Protein AF-A0A8S3EXZ7-F1 (afdb_monomer_lite)

Structure (mmCIF, N/CA/C/O backbone):
data_AF-A0A8S3EXZ7-F1
#
_entry.id   AF-A0A8S3EXZ7-F1
#
loop_
_atom_site.group_PDB
_atom_site.id
_atom_site.type_symbol
_atom_site.label_atom_id
_atom_site.label_alt_id
_atom_site.label_comp_id
_atom_site.label_asym_id
_atom_site.label_entity_id
_atom_site.label_seq_id
_atom_site.pdbx_PDB_ins_code
_atom_site.Cartn_x
_atom_site.Cartn_y
_atom_site.Cartn_z
_atom_site.occupancy
_atom_site.B_iso_or_equiv
_atom_site.auth_seq_id
_atom_site.auth_comp_id
_atom_site.auth_asym_id
_atom_site.auth_atom_id
_atom_site.pdbx_PDB_model_num
ATOM 1 N N . MET A 1 1 ? -32.036 -1.238 4.242 1.00 51.69 1 MET A N 1
ATOM 2 C CA . MET A 1 1 ? -30.686 -0.692 3.988 1.00 51.69 1 MET A CA 1
ATOM 3 C C . MET A 1 1 ? -30.269 0.019 5.252 1.00 51.69 1 MET A C 1
ATOM 5 O O . MET A 1 1 ? -31.088 0.742 5.796 1.00 51.69 1 MET A O 1
ATOM 9 N N . SER A 1 2 ? -29.086 -0.266 5.781 1.00 64.38 2 SER A N 1
ATOM 10 C CA . SER A 1 2 ? -28.553 0.446 6.942 1.00 64.38 2 SER A CA 1
ATOM 11 C C . SER A 1 2 ? -28.172 1.869 6.531 1.00 64.38 2 SER A C 1
ATOM 13 O O . SER A 1 2 ? -27.464 2.052 5.541 1.00 64.38 2 SER A O 1
ATOM 15 N N . ASP A 1 3 ? -28.647 2.861 7.281 1.00 82.12 3 ASP A N 1
ATOM 16 C CA . ASP A 1 3 ? -28.289 4.262 7.077 1.00 82.12 3 ASP A CA 1
ATOM 17 C C . ASP A 1 3 ? -26.796 4.466 7.364 1.00 82.12 3 ASP A C 1
ATOM 19 O O . ASP A 1 3 ? -26.284 4.108 8.429 1.00 82.12 3 ASP A O 1
ATOM 23 N N . TRP A 1 4 ? -26.073 5.033 6.398 1.00 85.88 4 TRP A N 1
ATOM 24 C CA . TRP A 1 4 ? -24.658 5.353 6.550 1.00 85.88 4 TRP A CA 1
ATOM 25 C C . TRP A 1 4 ? -24.497 6.495 7.556 1.00 85.88 4 TRP A C 1
ATOM 27 O O . TRP A 1 4 ? -24.818 7.647 7.266 1.00 85.88 4 TRP A O 1
ATOM 37 N N . LYS A 1 5 ? -23.970 6.194 8.747 1.00 85.81 5 LYS A N 1
ATOM 38 C CA . LYS A 1 5 ? -23.642 7.209 9.753 1.00 85.81 5 LYS A CA 1
ATOM 39 C C . LYS A 1 5 ? -22.201 7.679 9.574 1.00 85.81 5 LYS A C 1
ATOM 41 O O . LYS A 1 5 ? -21.263 6.926 9.829 1.00 85.81 5 LYS A O 1
ATOM 46 N N . LEU A 1 6 ? -22.021 8.945 9.202 1.00 84.44 6 LEU A N 1
ATOM 47 C CA . LEU A 1 6 ? -20.711 9.592 9.252 1.00 84.44 6 LEU A CA 1
ATOM 48 C C . LEU A 1 6 ? -20.241 9.669 10.712 1.00 84.44 6 LEU A C 1
ATOM 50 O O . LEU A 1 6 ? -20.890 10.293 11.548 1.00 84.44 6 LEU A O 1
ATOM 54 N N . ILE A 1 7 ? -19.113 9.028 11.015 1.00 77.50 7 ILE A N 1
ATOM 55 C CA . ILE A 1 7 ? -18.530 9.014 12.367 1.00 77.50 7 ILE A CA 1
ATOM 56 C C . ILE A 1 7 ? -17.376 10.007 12.532 1.00 77.50 7 ILE A C 1
ATOM 58 O O . ILE A 1 7 ? -17.124 10.473 13.641 1.00 77.50 7 ILE A O 1
ATOM 62 N N . ARG A 1 8 ? -16.657 10.322 11.447 1.00 74.62 8 ARG A N 1
ATOM 63 C CA . ARG A 1 8 ? -15.498 11.220 11.453 1.00 74.62 8 ARG A CA 1
ATOM 64 C C . ARG A 1 8 ? -15.158 11.660 10.031 1.00 74.62 8 ARG A C 1
ATOM 66 O O . ARG A 1 8 ? -15.198 10.843 9.116 1.00 74.62 8 ARG A O 1
ATOM 73 N N . THR A 1 9 ? -14.737 12.912 9.886 1.00 76.75 9 THR A N 1
ATOM 74 C CA . THR A 1 9 ? -14.099 13.431 8.670 1.00 76.75 9 THR A CA 1
ATOM 75 C C . THR A 1 9 ? -12.672 13.829 9.008 1.00 76.75 9 THR A C 1
ATOM 77 O O . THR A 1 9 ? -12.444 14.541 9.984 1.00 76.75 9 THR A O 1
ATOM 80 N N . ILE A 1 10 ? -11.717 13.384 8.198 1.00 68.25 10 ILE A N 1
ATOM 81 C CA . ILE A 1 10 ? -10.345 13.890 8.226 1.00 68.25 10 ILE A CA 1
ATOM 82 C C . ILE A 1 10 ? -10.206 14.745 6.981 1.00 68.25 10 ILE A C 1
ATOM 84 O O . ILE A 1 10 ? -10.293 14.238 5.863 1.00 68.25 10 ILE A O 1
ATOM 88 N N . SER A 1 11 ? -10.088 16.055 7.178 1.00 64.69 11 SER A N 1
ATOM 89 C CA . SER A 1 11 ? -10.018 16.979 6.055 1.00 64.69 11 SER A CA 1
ATOM 90 C C . SER A 1 11 ? -8.694 16.782 5.327 1.00 64.69 11 SER A C 1
ATOM 92 O O . SER A 1 11 ? -7.626 16.890 5.929 1.00 64.69 11 SER A O 1
ATOM 94 N N . THR A 1 12 ? -8.756 16.488 4.033 1.00 66.94 12 THR A N 1
ATOM 95 C CA . THR A 1 12 ? -7.585 16.606 3.165 1.00 66.94 12 THR A CA 1
ATOM 96 C C . THR A 1 12 ? -7.328 18.076 2.864 1.00 66.94 12 THR A C 1
ATOM 98 O O . THR A 1 12 ? -8.241 18.901 2.882 1.00 66.94 12 THR A O 1
ATOM 101 N N . VAL A 1 13 ? -6.089 18.398 2.519 1.00 67.50 13 VAL A N 1
ATOM 102 C CA . VAL A 1 13 ? -5.660 19.751 2.167 1.00 67.50 13 VAL A CA 1
ATOM 103 C C . VAL A 1 13 ? -6.551 20.338 1.055 1.00 67.50 13 VAL A C 1
ATOM 105 O O . VAL A 1 13 ? -6.707 19.705 0.001 1.00 67.50 13 VAL A O 1
ATOM 108 N N . PRO A 1 14 ? -7.116 21.549 1.238 1.00 68.00 14 PRO A N 1
ATOM 109 C CA . PRO A 1 14 ? -7.881 22.233 0.200 1.00 68.00 14 PRO A CA 1
ATOM 110 C C . PRO A 1 14 ? -7.085 22.349 -1.109 1.00 68.00 14 PRO A C 1
ATOM 112 O O . PRO A 1 14 ? -5.867 22.538 -1.051 1.00 68.00 14 PRO A O 1
ATOM 115 N N . PRO A 1 15 ? -7.730 22.322 -2.294 1.00 66.50 15 PRO A N 1
ATOM 116 C CA . PRO A 1 15 ? -7.041 22.396 -3.586 1.00 66.50 15 PRO A CA 1
ATOM 117 C C . PRO A 1 15 ? -6.001 23.524 -3.684 1.00 66.50 15 PRO A C 1
ATOM 119 O O . PRO A 1 15 ? -4.904 23.308 -4.194 1.00 66.50 15 PRO A O 1
ATOM 122 N N . ALA A 1 16 ? -6.309 24.693 -3.115 1.00 67.38 16 ALA A N 1
ATOM 123 C CA . ALA A 1 16 ? -5.436 25.867 -3.107 1.00 67.38 16 ALA A CA 1
ATOM 124 C C . ALA A 1 16 ? -4.131 25.691 -2.300 1.00 67.38 16 ALA A C 1
ATOM 126 O O . ALA A 1 16 ? -3.155 26.395 -2.552 1.00 67.38 16 ALA A O 1
ATOM 127 N N . LEU A 1 17 ? -4.091 24.757 -1.345 1.00 66.88 17 LEU A N 1
ATOM 128 C CA . LEU A 1 17 ? -2.954 24.527 -0.447 1.00 66.88 17 LEU A CA 1
ATOM 129 C C . LEU A 1 17 ? -2.174 23.243 -0.773 1.00 66.88 17 LEU A C 1
ATOM 131 O O . LEU A 1 17 ? -1.172 22.958 -0.121 1.00 66.88 17 LEU A O 1
ATOM 135 N N . ARG A 1 18 ? -2.564 22.493 -1.816 1.00 67.75 18 ARG A N 1
ATOM 136 C CA . ARG A 1 18 ? -1.962 21.193 -2.186 1.00 67.75 18 ARG A CA 1
ATOM 137 C C . ARG A 1 18 ? -0.455 21.222 -2.464 1.00 67.75 18 ARG A C 1
ATOM 139 O O . ARG A 1 18 ? 0.187 20.184 -2.416 1.00 67.75 18 ARG A O 1
ATOM 146 N N . LYS A 1 19 ? 0.116 22.397 -2.749 1.00 66.56 19 LYS A N 1
ATOM 147 C CA . LYS A 1 19 ? 1.568 22.574 -2.932 1.00 66.56 19 LYS A CA 1
ATOM 148 C C . LYS A 1 19 ? 2.344 22.770 -1.622 1.00 66.56 19 LYS A C 1
ATOM 150 O O . LYS A 1 19 ? 3.559 22.894 -1.674 1.00 66.56 19 LYS A O 1
ATOM 155 N N . ARG A 1 20 ? 1.666 22.885 -0.475 1.00 70.06 20 ARG A N 1
ATOM 156 C CA . ARG A 1 20 ? 2.282 23.239 0.819 1.00 70.06 20 ARG A CA 1
ATOM 157 C C . ARG A 1 20 ? 2.155 22.147 1.875 1.00 70.06 20 ARG A C 1
ATOM 159 O O . ARG A 1 20 ? 2.994 22.075 2.769 1.00 70.06 20 ARG A O 1
ATOM 166 N N . GLU A 1 21 ? 1.170 21.271 1.734 1.00 81.31 21 GLU A N 1
ATOM 167 C CA . GLU A 1 21 ? 0.825 20.263 2.732 1.00 81.31 21 GLU A CA 1
ATOM 168 C C . GLU A 1 21 ? 0.822 18.846 2.134 1.00 81.31 21 GLU A C 1
ATOM 170 O O . GLU A 1 21 ? 0.530 18.693 0.943 1.00 81.31 21 GLU A O 1
ATOM 175 N N . PRO A 1 22 ? 1.109 17.808 2.941 1.00 85.25 22 PRO A N 1
ATOM 176 C CA . PRO A 1 22 ? 0.955 16.417 2.532 1.00 85.25 22 PRO A CA 1
ATOM 177 C C . PRO A 1 22 ? -0.471 16.068 2.095 1.00 85.25 22 PRO A C 1
ATOM 179 O O . PRO A 1 22 ? -1.453 16.414 2.751 1.00 85.25 22 PRO A O 1
ATOM 182 N N . LEU A 1 23 ? -0.579 15.314 1.010 1.00 87.06 23 LEU A N 1
ATOM 183 C CA . LEU A 1 23 ? -1.808 14.748 0.475 1.00 87.06 23 LEU A CA 1
ATOM 184 C C . LEU A 1 23 ? -1.824 13.246 0.706 1.00 87.06 23 LEU A C 1
ATOM 186 O O . LEU A 1 23 ? -0.792 12.587 0.636 1.00 87.06 23 LEU A O 1
ATOM 190 N N . ILE A 1 24 ? -3.020 12.716 0.924 1.00 88.62 24 ILE A N 1
ATOM 191 C CA . ILE A 1 24 ? -3.266 11.280 0.976 1.00 88.62 24 ILE A CA 1
ATOM 192 C C . ILE A 1 24 ? -3.641 10.831 -0.437 1.00 88.62 24 ILE A C 1
ATOM 194 O O . ILE A 1 24 ? -4.651 11.290 -0.970 1.00 88.62 24 ILE A O 1
ATOM 198 N N . GLU A 1 25 ? -2.852 9.944 -1.039 1.00 87.69 25 GLU A N 1
ATOM 199 C CA . GLU A 1 25 ? -3.167 9.359 -2.350 1.00 87.69 25 GLU A CA 1
ATOM 200 C C . GLU A 1 25 ? -3.900 8.026 -2.222 1.00 87.69 25 GLU A C 1
ATOM 202 O O . GLU A 1 25 ? -4.838 7.747 -2.967 1.00 87.69 25 GLU A O 1
ATOM 207 N N . VAL A 1 26 ? -3.483 7.198 -1.262 1.00 91.50 26 VAL A N 1
ATOM 208 C CA . VAL A 1 26 ? -4.039 5.860 -1.051 1.00 91.50 26 VAL A CA 1
ATOM 209 C C . VAL A 1 26 ? -4.250 5.631 0.434 1.00 91.50 26 VAL A C 1
ATOM 211 O O . VAL A 1 26 ? -3.389 5.959 1.245 1.00 91.50 26 VAL A O 1
ATOM 214 N N . VAL A 1 27 ? -5.384 5.018 0.774 1.00 94.06 27 VAL A N 1
ATOM 215 C CA . VAL A 1 27 ? -5.677 4.500 2.113 1.00 94.06 27 VAL A CA 1
ATOM 216 C C . VAL A 1 27 ? -6.106 3.048 1.989 1.00 94.06 27 VAL A C 1
ATOM 218 O O . VAL A 1 27 ? -6.932 2.707 1.132 1.00 94.06 27 VAL A O 1
ATOM 221 N N . ARG A 1 28 ? -5.562 2.189 2.851 1.00 95.81 28 ARG A N 1
ATOM 222 C CA . ARG A 1 28 ? -6.003 0.801 3.007 1.00 95.81 28 ARG A CA 1
ATOM 223 C C . ARG A 1 28 ? -6.098 0.440 4.472 1.00 95.81 28 ARG A C 1
ATOM 225 O O . ARG A 1 28 ? -5.214 0.770 5.251 1.00 95.81 28 ARG A O 1
ATOM 232 N N . LEU A 1 29 ? -7.151 -0.284 4.810 1.00 95.12 29 LEU A N 1
ATOM 233 C CA . LEU A 1 29 ? -7.260 -0.978 6.079 1.00 95.12 29 LEU A CA 1
ATOM 234 C C . LEU A 1 29 ? -6.472 -2.285 5.986 1.00 95.12 29 LEU A C 1
ATOM 236 O O . LEU A 1 29 ? -6.533 -2.953 4.952 1.00 95.12 29 LEU A O 1
ATOM 240 N N . ASN A 1 30 ? -5.733 -2.638 7.032 1.00 94.12 30 ASN A N 1
ATOM 241 C CA . ASN A 1 30 ? -5.143 -3.967 7.126 1.00 94.12 30 ASN A CA 1
ATOM 242 C C . ASN A 1 30 ? -6.236 -5.035 7.347 1.00 94.12 30 ASN A C 1
ATOM 244 O O . ASN A 1 30 ? -7.409 -4.725 7.566 1.00 94.12 30 ASN A O 1
ATOM 248 N N . SER A 1 31 ? -5.852 -6.307 7.271 1.00 90.69 31 SER A N 1
ATOM 249 C CA . SER A 1 31 ? -6.789 -7.439 7.283 1.00 90.69 31 SER A CA 1
ATOM 250 C C . SER A 1 31 ? -7.630 -7.568 8.561 1.00 90.69 31 SER A C 1
ATOM 252 O O . SER A 1 31 ? -8.772 -8.014 8.474 1.00 90.69 31 SER A O 1
ATOM 254 N N . ASP A 1 32 ? -7.112 -7.159 9.723 1.00 91.88 32 ASP A N 1
ATOM 255 C CA . ASP A 1 32 ? -7.828 -7.221 11.008 1.00 91.88 32 ASP A CA 1
ATOM 256 C C . ASP A 1 32 ? -8.544 -5.910 11.393 1.00 91.88 32 ASP A C 1
ATOM 258 O O . ASP A 1 32 ? -9.232 -5.840 12.413 1.00 91.88 32 ASP A O 1
ATOM 262 N N . GLY A 1 33 ? -8.395 -4.854 10.590 1.00 93.12 33 GLY A N 1
ATOM 263 C CA . GLY A 1 33 ? -9.001 -3.551 10.840 1.00 93.12 33 GLY A CA 1
ATOM 264 C C . GLY A 1 33 ? -8.292 -2.661 11.861 1.00 93.12 33 GLY A C 1
ATOM 265 O O . GLY A 1 33 ? -8.719 -1.523 12.082 1.00 93.12 33 GLY A O 1
ATOM 266 N N . SER A 1 34 ? -7.217 -3.128 12.492 1.00 94.06 34 SER A N 1
ATOM 267 C CA . SER A 1 34 ? -6.533 -2.397 13.563 1.00 94.06 34 SER A CA 1
ATOM 268 C C . SER A 1 34 ? -5.609 -1.288 13.058 1.00 94.06 34 SER A C 1
ATOM 270 O O . SER A 1 34 ? -5.285 -0.366 13.820 1.00 94.06 34 SER A O 1
ATOM 272 N N . ARG A 1 35 ? -5.187 -1.347 11.789 1.00 96.19 35 ARG A N 1
ATOM 273 C CA . ARG A 1 35 ? -4.258 -0.389 11.183 1.00 96.19 35 ARG A CA 1
ATOM 274 C C . ARG A 1 35 ? -4.743 0.122 9.840 1.00 96.19 35 ARG A C 1
ATOM 276 O O . ARG A 1 35 ? -5.396 -0.577 9.067 1.00 96.19 35 ARG A O 1
ATOM 283 N N . LEU A 1 36 ? -4.303 1.332 9.528 1.00 96.19 36 LEU A N 1
ATOM 284 C CA . LEU A 1 36 ? -4.414 1.923 8.210 1.00 96.19 36 LEU A CA 1
ATOM 285 C C . LEU A 1 36 ? -3.018 2.151 7.632 1.00 96.19 36 LEU A C 1
ATOM 287 O O . LEU A 1 36 ? -2.157 2.730 8.293 1.00 96.19 36 LEU A O 1
ATOM 291 N N . GLY A 1 37 ? -2.818 1.734 6.390 1.00 96.19 37 GLY A N 1
ATOM 292 C CA . GLY A 1 37 ? -1.664 2.105 5.588 1.00 96.19 37 GLY A CA 1
ATOM 293 C C . GLY A 1 37 ? -2.023 3.257 4.655 1.00 96.19 37 GLY A C 1
ATOM 294 O O . GLY A 1 37 ? -3.053 3.218 3.972 1.00 96.19 37 GLY A O 1
ATOM 295 N N . PHE A 1 38 ? -1.176 4.280 4.640 1.00 94.31 38 PHE A N 1
ATOM 296 C CA . PHE A 1 38 ? -1.339 5.484 3.835 1.00 94.31 38 PHE A CA 1
ATOM 297 C C . PHE A 1 38 ? -0.170 5.630 2.869 1.00 94.31 38 PHE A C 1
ATOM 299 O O . PHE A 1 38 ? 0.979 5.506 3.282 1.00 94.31 38 PHE A O 1
ATOM 306 N N . ILE A 1 39 ? -0.460 5.951 1.607 1.00 92.75 39 ILE A N 1
ATOM 307 C CA . ILE A 1 39 ? 0.535 6.551 0.711 1.00 92.75 39 ILE A CA 1
ATOM 308 C C . ILE A 1 39 ? 0.310 8.055 0.736 1.00 92.75 39 ILE A C 1
ATOM 310 O O . ILE A 1 39 ? -0.770 8.542 0.381 1.00 92.75 39 ILE A O 1
ATOM 314 N N . MET A 1 40 ? 1.341 8.768 1.161 1.00 91.00 40 MET A N 1
ATOM 315 C CA . MET A 1 40 ? 1.360 10.213 1.281 1.00 91.00 40 MET A CA 1
ATOM 316 C C . MET A 1 40 ? 2.205 10.818 0.164 1.00 91.00 40 MET A C 1
ATOM 318 O O . MET A 1 40 ? 3.187 10.218 -0.276 1.00 91.00 40 MET A O 1
ATOM 322 N N . THR A 1 41 ? 1.855 12.024 -0.274 1.00 87.94 41 THR A N 1
ATOM 323 C CA . THR A 1 41 ? 2.687 12.801 -1.193 1.00 87.94 41 THR A CA 1
ATOM 324 C C . THR A 1 41 ? 2.737 14.269 -0.810 1.00 87.94 41 THR A C 1
ATOM 326 O O . THR A 1 41 ? 1.757 14.823 -0.321 1.00 87.94 41 THR A O 1
ATOM 329 N N . LYS A 1 42 ? 3.858 14.936 -1.065 1.00 87.19 42 LYS A N 1
ATOM 330 C CA . LYS A 1 42 ? 3.980 16.386 -0.919 1.00 87.19 42 LYS A CA 1
ATOM 331 C C . LYS A 1 42 ? 4.867 16.941 -2.015 1.00 87.19 42 LYS A C 1
ATOM 333 O O . LYS A 1 42 ? 5.883 16.352 -2.357 1.00 87.19 42 LYS A O 1
ATOM 338 N N . TYR A 1 43 ? 4.493 18.097 -2.544 1.00 84.44 43 TYR A N 1
ATOM 339 C CA . TYR A 1 43 ? 5.363 18.842 -3.441 1.00 84.44 43 TYR A CA 1
ATOM 340 C C . TYR A 1 43 ? 6.419 19.601 -2.629 1.00 84.44 43 TYR A C 1
ATOM 342 O O . TYR A 1 43 ? 6.060 20.450 -1.809 1.00 84.44 43 TYR A O 1
ATOM 350 N N . ASP A 1 44 ? 7.703 19.326 -2.862 1.00 82.00 44 ASP A N 1
ATOM 351 C CA . ASP A 1 44 ? 8.796 20.175 -2.389 1.00 82.00 44 ASP A CA 1
ATOM 352 C C . ASP A 1 44 ? 9.116 21.220 -3.460 1.00 82.00 44 ASP A C 1
ATOM 354 O O . ASP A 1 44 ? 9.664 20.933 -4.528 1.00 82.00 44 ASP A O 1
ATOM 358 N N . SER A 1 45 ? 8.758 22.470 -3.165 1.00 78.81 45 SER A N 1
ATOM 359 C CA . SER A 1 45 ? 8.990 23.600 -4.060 1.00 78.81 45 SER A CA 1
ATOM 360 C C . SER A 1 45 ? 10.458 23.996 -4.194 1.00 78.81 45 SER A C 1
ATOM 362 O O . SER A 1 45 ? 10.775 24.720 -5.132 1.00 78.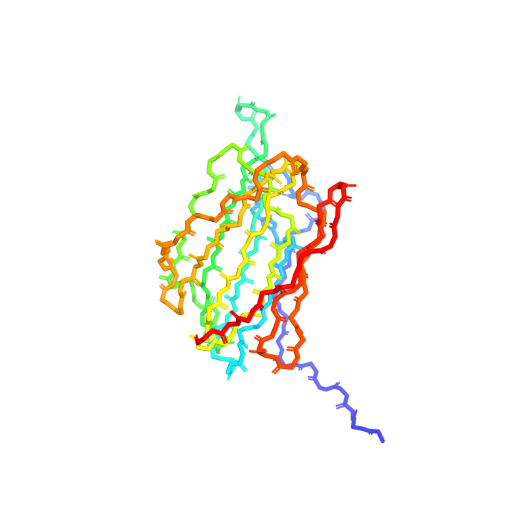81 45 SER A O 1
ATOM 364 N N . ARG A 1 46 ? 11.337 23.578 -3.273 1.00 80.88 46 ARG A N 1
ATOM 365 C CA . ARG A 1 46 ? 12.773 23.902 -3.326 1.00 80.88 46 ARG A CA 1
AT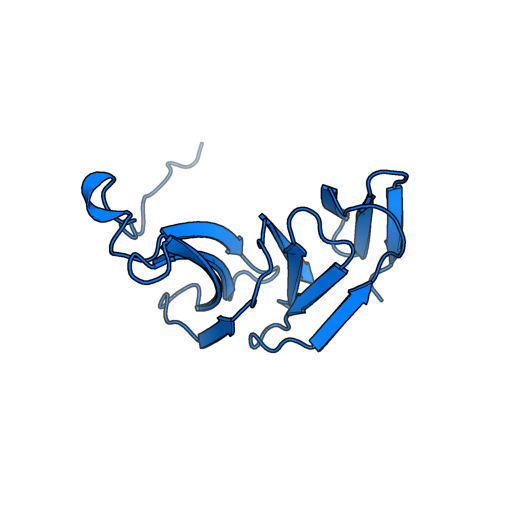OM 366 C C . ARG A 1 46 ? 13.461 23.137 -4.450 1.00 80.88 46 ARG A C 1
ATOM 368 O O . ARG A 1 46 ? 14.195 23.735 -5.227 1.00 80.88 46 ARG A O 1
ATOM 375 N N . ASP A 1 47 ? 13.117 21.860 -4.584 1.00 80.19 47 ASP A N 1
ATOM 376 C CA . ASP A 1 47 ? 13.719 20.951 -5.564 1.00 80.19 47 ASP A CA 1
ATOM 377 C C . ASP A 1 47 ? 12.783 20.655 -6.752 1.00 80.19 47 ASP A C 1
ATOM 379 O O . ASP A 1 47 ? 13.115 19.863 -7.630 1.00 80.19 47 ASP A O 1
ATOM 383 N N . SER A 1 48 ? 11.596 21.277 -6.787 1.00 82.88 48 SER A N 1
ATOM 384 C CA . SER A 1 48 ? 10.540 21.036 -7.786 1.00 82.88 48 SER A CA 1
ATOM 385 C C . SER A 1 48 ? 10.202 19.552 -7.977 1.00 82.88 48 SER A C 1
ATOM 387 O O . SER A 1 48 ? 9.986 19.081 -9.096 1.00 82.88 48 SER A O 1
ATOM 389 N N . LYS A 1 49 ? 10.139 18.810 -6.867 1.00 83.44 49 LYS A N 1
ATOM 390 C CA . LYS A 1 49 ? 9.888 17.363 -6.842 1.00 83.44 49 LYS A CA 1
ATOM 391 C C . LYS A 1 49 ? 8.663 17.022 -6.001 1.00 83.44 49 LYS A C 1
ATOM 393 O O . LYS A 1 49 ? 8.244 17.793 -5.143 1.00 83.44 49 LYS A O 1
ATOM 398 N N . TRP A 1 50 ? 8.095 15.848 -6.248 1.00 83.00 50 TRP A N 1
ATOM 399 C CA . TRP A 1 50 ? 7.090 15.257 -5.369 1.00 83.00 50 TRP A CA 1
ATOM 400 C C . TRP A 1 50 ? 7.761 14.207 -4.496 1.00 83.00 50 TRP A C 1
ATOM 402 O O . TRP A 1 50 ? 8.245 13.204 -5.017 1.00 83.00 50 TRP A O 1
ATOM 412 N N . ASP A 1 51 ? 7.759 14.434 -3.190 1.00 85.56 51 ASP A N 1
ATOM 413 C CA . ASP A 1 51 ? 8.142 13.428 -2.212 1.00 85.56 51 ASP A CA 1
ATOM 414 C C . ASP A 1 51 ? 6.949 12.511 -1.951 1.00 85.56 51 ASP A C 1
ATOM 416 O O . ASP A 1 51 ? 5.789 12.948 -1.941 1.00 85.56 51 ASP A O 1
ATOM 420 N N . LYS A 1 52 ? 7.235 11.225 -1.757 1.00 87.94 52 LYS A N 1
ATOM 421 C CA . LYS A 1 52 ? 6.246 10.209 -1.411 1.00 87.94 52 LYS A CA 1
ATOM 422 C C . LYS A 1 52 ? 6.772 9.330 -0.289 1.00 87.94 52 LYS A C 1
ATOM 424 O O . LYS A 1 52 ? 7.955 9.006 -0.240 1.00 87.94 52 LYS A O 1
ATOM 429 N N . TRP A 1 53 ? 5.883 8.953 0.616 1.00 90.56 53 TRP A N 1
ATOM 430 C CA . TRP A 1 53 ? 6.217 8.097 1.747 1.00 90.56 53 TRP A CA 1
ATOM 431 C C . TRP A 1 53 ? 5.007 7.270 2.161 1.00 90.56 53 TRP A C 1
ATOM 433 O O . TRP A 1 53 ? 3.868 7.554 1.780 1.00 90.56 53 TRP A O 1
ATOM 443 N N . PHE A 1 54 ? 5.270 6.230 2.939 1.00 93.81 54 PHE A N 1
ATOM 444 C CA . PHE A 1 54 ? 4.240 5.425 3.568 1.00 93.81 54 PHE A CA 1
ATOM 445 C C . PHE A 1 54 ? 4.091 5.813 5.037 1.00 93.81 54 PHE A C 1
ATOM 447 O O . PHE A 1 54 ? 5.080 6.068 5.726 1.00 93.81 54 PHE A O 1
ATOM 454 N N . GLU A 1 55 ? 2.858 5.803 5.534 1.00 95.75 55 GLU A N 1
ATOM 455 C CA . GLU A 1 55 ? 2.582 5.887 6.965 1.00 95.75 55 GLU A CA 1
ATOM 456 C C . GLU A 1 55 ? 1.712 4.721 7.421 1.00 95.75 55 GLU A C 1
ATOM 458 O O . GLU A 1 55 ? 0.675 4.426 6.821 1.00 95.75 55 GLU A O 1
ATOM 463 N N . LEU A 1 56 ? 2.104 4.110 8.538 1.00 97.12 56 LEU A N 1
ATOM 464 C CA . LEU A 1 56 ? 1.247 3.217 9.300 1.00 97.12 56 LEU A CA 1
ATOM 465 C C . LEU A 1 56 ? 0.552 4.021 10.395 1.00 97.12 56 LEU A C 1
ATOM 467 O O . LEU A 1 56 ? 1.209 4.699 11.189 1.00 97.12 56 LEU A O 1
ATOM 471 N N . ARG A 1 57 ? -0.772 3.920 10.472 1.00 96.50 57 ARG A N 1
ATOM 472 C CA . ARG A 1 57 ? -1.580 4.620 11.472 1.00 96.50 57 ARG A CA 1
ATOM 473 C C . ARG A 1 57 ? -2.482 3.665 12.237 1.00 96.50 57 ARG A C 1
ATOM 475 O O . ARG A 1 57 ? -2.939 2.656 11.702 1.00 96.50 57 ARG A O 1
ATOM 482 N N . ASP A 1 58 ? -2.770 4.007 13.486 1.00 94.75 58 ASP A N 1
ATOM 483 C CA . ASP A 1 58 ? -3.814 3.334 14.262 1.00 94.75 58 ASP A CA 1
ATOM 484 C C . ASP A 1 58 ? -5.204 3.749 13.756 1.00 94.75 58 ASP A C 1
ATOM 486 O O . ASP A 1 58 ? -5.471 4.937 13.579 1.00 94.75 58 ASP A O 1
ATOM 490 N N . THR A 1 59 ? -6.108 2.793 13.530 1.00 92.12 59 THR A N 1
ATOM 491 C CA . THR A 1 59 ? -7.438 3.079 12.956 1.00 92.12 59 THR A CA 1
ATOM 492 C C . THR A 1 59 ? -8.339 3.893 13.894 1.00 92.12 59 THR A C 1
ATOM 494 O O . THR A 1 59 ? -9.224 4.617 13.436 1.00 92.12 59 THR A O 1
ATOM 497 N N . LYS A 1 60 ? -8.157 3.789 15.217 1.00 90.50 60 LYS A N 1
ATOM 498 C CA . LYS A 1 60 ? -9.035 4.443 16.200 1.00 90.50 60 LYS A CA 1
ATOM 499 C C . LYS A 1 60 ? -8.570 5.865 16.499 1.00 90.50 60 LYS A C 1
ATOM 501 O O . LYS A 1 60 ? -9.355 6.820 16.412 1.00 90.50 60 LYS A O 1
ATOM 506 N N . SER A 1 61 ? -7.299 6.014 16.864 1.00 91.06 61 SER A N 1
ATOM 507 C CA . SER A 1 61 ? -6.713 7.309 17.226 1.00 91.06 61 SER A CA 1
ATOM 508 C C . SER A 1 61 ? -6.280 8.117 16.003 1.00 91.06 61 SER A C 1
ATOM 510 O O . SER A 1 61 ? -6.195 9.339 16.098 1.00 91.06 61 SER A O 1
ATOM 512 N N . MET A 1 62 ? -6.035 7.459 14.862 1.00 89.62 62 MET A N 1
ATOM 513 C CA . MET A 1 62 ? -5.405 8.033 13.663 1.00 89.62 62 MET A CA 1
ATOM 514 C C . MET A 1 62 ? -3.963 8.514 13.877 1.00 89.62 62 MET A C 1
ATOM 516 O O . MET A 1 62 ? -3.419 9.220 13.018 1.00 89.62 62 MET A O 1
ATOM 520 N N . SER A 1 63 ? -3.331 8.140 14.996 1.00 92.69 63 SER A N 1
ATOM 521 C CA . SER A 1 63 ? -1.937 8.484 15.275 1.00 92.69 63 SER A CA 1
ATOM 522 C C . SER A 1 63 ? -1.004 7.792 14.290 1.00 92.69 63 SER A C 1
ATOM 524 O O . SER A 1 63 ? -1.191 6.613 13.983 1.00 92.69 63 SER A O 1
ATOM 526 N N . VAL A 1 64 ? 0.022 8.514 13.839 1.00 95.38 64 VAL A N 1
ATOM 527 C CA . VAL A 1 64 ? 1.132 7.940 13.071 1.00 95.38 64 VAL A CA 1
ATOM 528 C C . VAL A 1 64 ? 1.939 7.044 14.002 1.00 95.38 64 VAL A C 1
ATOM 530 O O . VAL A 1 64 ? 2.427 7.502 15.032 1.00 95.38 64 VAL A O 1
ATOM 533 N N . LEU A 1 65 ? 2.024 5.763 13.655 1.00 96.69 65 LEU A N 1
ATOM 534 C CA . LEU A 1 65 ? 2.816 4.765 14.369 1.00 96.69 65 LEU A CA 1
ATOM 535 C C . LEU A 1 65 ? 4.204 4.634 13.750 1.00 96.69 65 LEU A C 1
ATOM 537 O O . LEU A 1 65 ? 5.179 4.468 14.472 1.00 96.69 65 LEU A O 1
ATOM 541 N N . GLN A 1 66 ? 4.280 4.722 12.420 1.00 97.00 66 GLN A N 1
ATOM 542 C CA . GLN A 1 66 ? 5.526 4.621 11.676 1.00 97.00 66 GLN A CA 1
ATOM 543 C C . GLN A 1 66 ? 5.444 5.411 10.371 1.00 97.00 66 GLN A C 1
ATOM 545 O O . GLN A 1 66 ? 4.406 5.409 9.707 1.00 97.00 66 GLN A O 1
ATOM 550 N N . THR A 1 67 ? 6.567 6.015 9.988 1.00 94.88 67 THR A N 1
ATOM 551 C CA . THR A 1 67 ? 6.786 6.645 8.683 1.00 94.88 67 THR A CA 1
ATOM 552 C C . THR A 1 67 ? 7.915 5.909 7.970 1.00 94.88 67 THR A C 1
ATOM 554 O O . THR A 1 67 ? 8.936 5.594 8.585 1.00 94.88 67 THR A O 1
ATOM 557 N N . ILE A 1 68 ? 7.732 5.611 6.687 1.00 91.88 68 ILE A N 1
ATOM 558 C CA . ILE A 1 68 ? 8.747 4.984 5.838 1.00 91.88 68 ILE A CA 1
ATOM 559 C C . ILE A 1 68 ? 8.934 5.863 4.611 1.00 91.88 68 ILE A C 1
ATOM 561 O O . ILE A 1 68 ? 8.013 6.010 3.805 1.00 91.88 68 ILE A O 1
ATOM 565 N N . GLU A 1 69 ? 10.125 6.429 4.465 1.00 87.69 69 GLU A N 1
ATOM 566 C CA . GLU A 1 69 ? 10.506 7.143 3.251 1.00 87.69 69 GLU A CA 1
ATOM 567 C C . GLU A 1 69 ? 10.769 6.144 2.124 1.00 87.69 69 GLU A C 1
ATOM 569 O O . GLU A 1 69 ? 11.429 5.120 2.308 1.00 87.69 69 GLU A O 1
ATOM 574 N N . LEU A 1 70 ? 10.207 6.431 0.956 1.00 75.00 70 LEU A N 1
ATOM 575 C CA . LEU A 1 70 ? 10.297 5.589 -0.230 1.00 75.00 70 LEU A CA 1
ATOM 576 C C . LEU A 1 70 ? 11.073 6.397 -1.268 1.00 75.00 70 LEU A C 1
ATOM 578 O O . LEU A 1 70 ? 10.492 7.012 -2.159 1.00 75.00 70 LEU A O 1
ATOM 582 N N . GLU A 1 71 ? 12.385 6.524 -1.056 1.00 65.12 71 GLU A N 1
A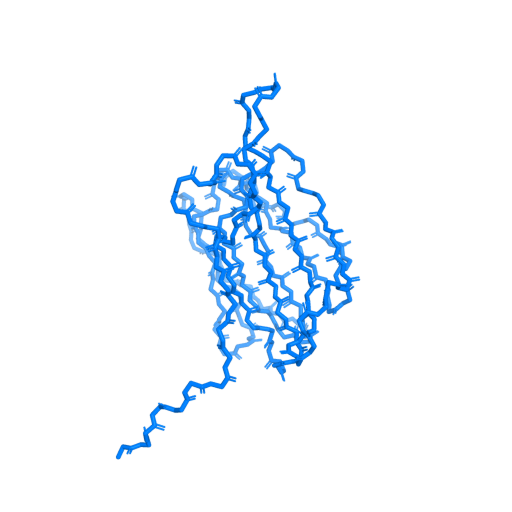TOM 583 C CA . GLU A 1 71 ? 13.232 7.393 -1.874 1.00 65.12 71 GLU A CA 1
ATOM 584 C C . GLU A 1 71 ? 13.143 7.035 -3.364 1.00 65.12 71 GLU A C 1
ATOM 586 O O . GLU A 1 71 ? 13.255 5.871 -3.734 1.00 65.12 71 GLU A O 1
ATOM 591 N N . LYS A 1 72 ? 12.991 8.059 -4.221 1.00 62.22 72 LYS A N 1
ATOM 592 C CA . LYS A 1 72 ? 12.958 8.003 -5.704 1.00 62.22 72 LYS A CA 1
ATOM 593 C C . LYS A 1 72 ? 11.842 7.177 -6.339 1.00 62.22 72 LYS A C 1
ATOM 595 O O . LYS A 1 72 ? 11.588 7.342 -7.534 1.00 62.22 72 LYS A O 1
ATOM 600 N N . ASP A 1 73 ? 11.149 6.373 -5.558 1.00 64.12 73 ASP A N 1
ATOM 601 C CA . ASP A 1 73 ? 10.106 5.506 -6.049 1.00 64.12 73 ASP A CA 1
ATOM 602 C C . ASP A 1 73 ? 8.741 6.190 -5.962 1.00 64.12 73 ASP A C 1
ATOM 604 O O . ASP A 1 73 ? 8.464 7.044 -5.118 1.00 64.12 73 ASP A O 1
ATOM 608 N N . ARG A 1 74 ? 7.861 5.850 -6.901 1.00 77.69 74 ARG A N 1
ATOM 609 C CA . ARG A 1 74 ? 6.516 6.416 -6.995 1.00 77.69 74 ARG A CA 1
ATOM 610 C C . ARG A 1 74 ? 5.518 5.377 -6.489 1.00 77.69 74 ARG A C 1
ATOM 612 O O . ARG A 1 74 ? 4.923 4.701 -7.325 1.00 77.69 74 ARG A O 1
ATOM 619 N N . PRO A 1 75 ? 5.314 5.208 -5.168 1.00 82.25 75 PRO A N 1
ATOM 620 C CA . PRO A 1 75 ? 4.312 4.279 -4.660 1.00 82.25 75 PRO A CA 1
ATOM 621 C C . PRO A 1 75 ? 2.967 4.581 -5.309 1.00 82.25 75 PRO A C 1
ATOM 623 O O . PRO A 1 75 ? 2.524 5.731 -5.349 1.00 82.25 75 PRO A O 1
ATOM 626 N N . TYR A 1 76 ? 2.357 3.542 -5.866 1.00 81.62 76 TYR A N 1
ATOM 627 C CA . TYR A 1 76 ? 1.137 3.668 -6.658 1.00 81.62 76 TYR A CA 1
ATOM 628 C C . TYR A 1 76 ? 0.006 2.816 -6.108 1.00 81.62 76 TYR A C 1
ATOM 630 O O . TYR A 1 76 ? -1.152 3.225 -6.139 1.00 81.62 76 TYR A O 1
ATOM 638 N N . ASN A 1 77 ? 0.333 1.639 -5.578 1.00 87.81 77 ASN A N 1
ATOM 639 C CA . ASN A 1 77 ? -0.667 0.746 -5.027 1.00 87.81 77 ASN A CA 1
ATOM 640 C C . ASN A 1 77 ? -0.235 0.207 -3.670 1.00 87.81 77 ASN A C 1
ATOM 642 O O . ASN A 1 77 ? 0.945 -0.038 -3.420 1.00 87.81 77 ASN A O 1
ATOM 646 N N . LEU A 1 78 ? -1.235 -0.001 -2.825 1.00 94.19 78 LEU A N 1
ATOM 647 C CA . LEU A 1 78 ? -1.110 -0.589 -1.508 1.00 94.19 78 LEU A CA 1
ATOM 648 C C . LEU A 1 78 ? -2.134 -1.720 -1.414 1.00 94.19 78 LEU A C 1
ATOM 650 O O . LEU A 1 78 ? -3.334 -1.505 -1.620 1.00 94.19 78 LEU A O 1
ATOM 654 N N . LEU A 1 79 ? -1.653 -2.919 -1.112 1.00 95.25 79 LEU A N 1
ATOM 655 C CA . LEU A 1 79 ? -2.456 -4.124 -0.972 1.00 95.25 79 LEU A CA 1
ATOM 656 C C . LEU A 1 79 ? -2.333 -4.630 0.471 1.00 95.25 79 LEU A C 1
ATOM 658 O O . LEU A 1 79 ? -1.231 -4.993 0.882 1.00 95.25 79 LEU A O 1
ATOM 662 N N . PRO A 1 80 ? -3.420 -4.653 1.259 1.00 95.00 80 PRO A N 1
ATOM 663 C CA . PRO A 1 80 ? -3.391 -5.295 2.565 1.00 95.00 80 PRO A CA 1
ATOM 664 C C . PRO A 1 80 ? -3.232 -6.808 2.407 1.00 95.00 80 PRO A C 1
ATOM 666 O O . PRO A 1 80 ? -3.864 -7.429 1.551 1.00 95.00 80 PRO A O 1
ATOM 669 N N . LEU A 1 81 ? -2.384 -7.386 3.247 1.00 94.06 81 LEU A N 1
ATOM 670 C CA . LEU A 1 81 ? -2.097 -8.813 3.320 1.00 94.06 81 LEU A CA 1
ATOM 671 C C . LEU A 1 81 ? -2.600 -9.390 4.662 1.00 94.06 81 LEU A C 1
ATOM 673 O O . LEU A 1 81 ? -3.037 -8.633 5.543 1.00 94.06 81 LEU A O 1
ATOM 677 N N . PRO A 1 82 ? -2.588 -10.725 4.839 1.00 90.50 82 PRO A N 1
ATOM 678 C CA . PRO A 1 82 ? -2.809 -11.35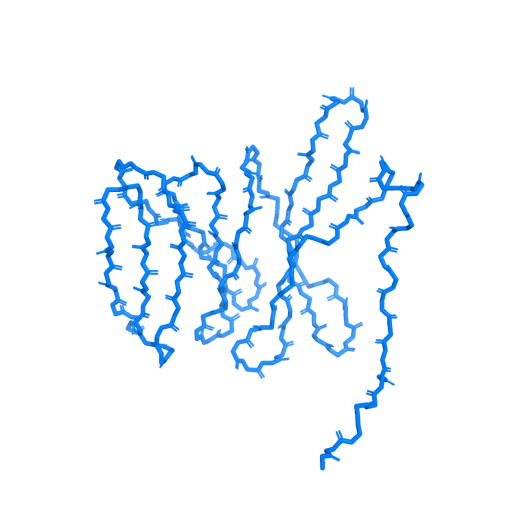1 6.142 1.00 90.50 82 PRO A CA 1
ATOM 679 C C . PRO A 1 82 ? -1.817 -10.852 7.203 1.00 90.50 82 PRO A C 1
ATOM 681 O O . PRO A 1 82 ? -0.835 -10.178 6.887 1.00 90.50 82 PRO A O 1
ATOM 684 N N . GLU A 1 83 ? -2.087 -11.166 8.470 1.00 89.50 83 GLU A N 1
ATOM 685 C CA . GLU A 1 83 ? -1.227 -10.792 9.607 1.00 89.50 83 GLU A CA 1
ATOM 686 C C . GLU A 1 83 ? -0.971 -9.282 9.737 1.00 89.50 83 GLU A C 1
ATOM 688 O O . GLU A 1 83 ? 0.070 -8.846 10.222 1.00 89.50 83 GLU A O 1
ATOM 693 N N . GLY A 1 84 ? -1.910 -8.458 9.264 1.00 91.38 84 GLY A N 1
ATOM 694 C CA . GLY A 1 84 ? -1.824 -7.003 9.362 1.00 91.38 84 GLY A CA 1
ATOM 695 C C . GLY A 1 84 ? -0.762 -6.345 8.471 1.00 91.38 84 GLY A C 1
ATOM 696 O O . GLY A 1 84 ? -0.490 -5.159 8.653 1.00 91.38 84 GLY A O 1
ATOM 697 N N . GLN A 1 85 ? -0.171 -7.083 7.529 1.00 94.62 85 GLN A N 1
ATOM 698 C CA . GLN A 1 85 ? 0.893 -6.598 6.650 1.00 94.62 85 GLN A CA 1
ATOM 699 C C . GLN A 1 85 ? 0.355 -5.785 5.463 1.00 94.62 85 GLN A C 1
ATOM 701 O O . GLN A 1 85 ? -0.825 -5.852 5.103 1.00 94.62 85 GLN A O 1
ATOM 706 N N . PHE A 1 86 ? 1.256 -5.066 4.797 1.00 95.62 86 PHE A N 1
ATOM 707 C CA . PHE A 1 86 ? 0.983 -4.382 3.541 1.00 95.62 86 PHE A CA 1
ATOM 708 C C . PHE A 1 86 ? 2.030 -4.712 2.486 1.00 95.62 86 PHE A C 1
ATOM 710 O O . PHE A 1 86 ? 3.228 -4.761 2.760 1.00 95.62 86 PHE A O 1
ATOM 717 N N . LEU A 1 87 ? 1.564 -4.869 1.253 1.00 94.25 87 LEU A N 1
ATOM 718 C CA . LEU A 1 87 ? 2.403 -4.943 0.074 1.00 94.25 87 LEU A CA 1
ATOM 719 C C . LEU A 1 87 ? 2.268 -3.653 -0.717 1.00 94.25 87 LEU A C 1
ATOM 721 O O . LEU A 1 87 ? 1.164 -3.228 -1.065 1.00 94.25 87 LEU A O 1
ATOM 725 N N . LEU A 1 88 ? 3.401 -3.042 -1.005 1.00 92.88 88 LEU A N 1
ATOM 726 C CA . LEU A 1 88 ? 3.477 -1.760 -1.667 1.00 92.88 88 LEU A CA 1
ATOM 727 C C . LEU A 1 88 ? 4.140 -1.939 -3.036 1.00 92.88 88 LEU A C 1
ATOM 729 O O . LEU A 1 88 ? 5.218 -2.528 -3.134 1.00 92.88 88 LEU A O 1
ATOM 733 N N . ASN A 1 89 ? 3.476 -1.446 -4.082 1.00 88.44 89 ASN A N 1
ATOM 734 C CA . ASN A 1 89 ? 3.978 -1.463 -5.455 1.00 88.44 89 ASN A CA 1
ATOM 735 C C . ASN A 1 89 ? 4.389 -0.057 -5.907 1.00 88.44 89 ASN A C 1
ATOM 737 O O . ASN A 1 89 ? 3.664 0.917 -5.660 1.00 88.44 89 ASN A O 1
ATOM 741 N N . MET A 1 90 ? 5.514 0.023 -6.613 1.00 85.31 90 MET A N 1
ATOM 742 C CA . MET A 1 90 ? 6.035 1.250 -7.207 1.00 85.31 90 MET A CA 1
ATOM 743 C C . MET A 1 90 ? 5.592 1.376 -8.662 1.00 85.31 90 MET A C 1
ATOM 745 O O . MET A 1 90 ? 5.629 0.419 -9.429 1.00 85.31 90 MET A O 1
ATOM 749 N N . TYR A 1 91 ? 5.190 2.579 -9.055 1.00 80.19 91 TYR A N 1
ATOM 750 C CA . TYR A 1 91 ? 4.925 2.922 -10.444 1.00 80.19 91 TYR A CA 1
ATOM 751 C C . TYR A 1 91 ? 6.197 2.741 -11.273 1.00 80.19 91 TYR A C 1
ATOM 753 O O . TYR A 1 91 ? 7.243 3.281 -10.913 1.00 80.19 91 TYR A O 1
ATOM 761 N N . ASP A 1 92 ? 6.083 2.004 -12.377 1.00 78.12 92 ASP A N 1
ATOM 762 C CA . ASP A 1 92 ? 7.196 1.621 -13.253 1.00 78.12 92 ASP A CA 1
ATOM 763 C C . ASP A 1 92 ? 8.367 0.913 -12.536 1.00 78.12 92 ASP A C 1
ATOM 765 O O . ASP A 1 92 ? 9.495 0.909 -13.024 1.00 78.12 92 ASP A O 1
ATOM 769 N N . GLY A 1 93 ? 8.096 0.292 -11.382 1.00 83.94 93 GLY A N 1
ATOM 770 C CA . GLY A 1 93 ? 9.030 -0.582 -10.680 1.00 83.94 93 GLY A CA 1
ATOM 771 C C . GLY A 1 93 ? 8.747 -2.057 -10.958 1.00 83.94 93 GLY A C 1
ATOM 772 O O . GLY A 1 93 ? 7.617 -2.455 -11.234 1.00 83.94 93 GLY A O 1
ATOM 773 N N . ASN A 1 94 ? 9.773 -2.890 -10.833 1.00 87.94 94 ASN A N 1
ATOM 774 C CA . ASN A 1 94 ? 9.676 -4.351 -10.905 1.00 87.94 94 ASN A CA 1
ATOM 775 C C . ASN A 1 94 ? 9.733 -5.005 -9.512 1.00 87.94 94 ASN A C 1
ATOM 777 O O . ASN A 1 94 ? 9.987 -6.205 -9.387 1.00 87.94 94 ASN A O 1
ATOM 781 N N . GLU A 1 95 ? 9.545 -4.217 -8.454 1.00 88.75 95 GLU A N 1
ATOM 782 C CA . GLU A 1 95 ? 9.740 -4.633 -7.071 1.00 88.75 95 GLU A CA 1
ATOM 783 C C . GLU A 1 95 ? 8.513 -4.358 -6.205 1.00 88.75 95 GLU A C 1
ATOM 785 O O . GLU A 1 95 ? 7.866 -3.316 -6.308 1.00 88.75 95 GLU A O 1
ATOM 790 N N . LEU A 1 96 ? 8.236 -5.296 -5.299 1.00 90.62 96 LEU A N 1
ATOM 791 C CA . LEU A 1 96 ? 7.244 -5.148 -4.240 1.00 90.62 96 LEU A CA 1
ATOM 792 C C . LEU A 1 96 ? 7.938 -5.000 -2.894 1.00 90.62 96 LEU A C 1
ATOM 794 O O . LEU A 1 96 ? 8.883 -5.729 -2.586 1.00 90.62 96 LEU A O 1
ATOM 798 N N . PHE A 1 97 ? 7.425 -4.098 -2.071 1.00 91.69 97 PHE A N 1
ATOM 799 C CA . PHE A 1 97 ? 7.930 -3.835 -0.731 1.00 91.69 97 PHE A CA 1
ATOM 800 C C . PHE A 1 97 ? 6.934 -4.391 0.283 1.00 91.69 97 PHE A C 1
ATOM 802 O O . PHE A 1 97 ? 5.770 -3.988 0.307 1.00 91.69 97 PHE A O 1
ATOM 809 N N . LEU A 1 98 ? 7.384 -5.340 1.102 1.00 93.25 98 LEU A N 1
ATOM 810 C CA . LEU A 1 98 ? 6.597 -5.920 2.183 1.00 93.25 98 LEU A CA 1
ATOM 811 C C . LEU A 1 98 ? 6.845 -5.135 3.467 1.00 93.25 98 LEU A C 1
ATOM 813 O O . LEU A 1 98 ? 7.966 -5.113 3.980 1.00 93.25 98 LEU A O 1
ATOM 817 N N . ILE A 1 99 ? 5.786 -4.537 3.993 1.00 94.75 99 ILE A N 1
ATOM 818 C CA . ILE A 1 99 ? 5.776 -3.801 5.252 1.00 94.75 99 ILE A CA 1
ATOM 819 C C . ILE A 1 99 ? 4.989 -4.635 6.262 1.00 94.75 99 ILE A C 1
ATOM 821 O O . ILE A 1 99 ? 3.865 -5.054 5.981 1.00 94.75 99 ILE A O 1
ATOM 825 N N . ASP A 1 100 ? 5.575 -4.905 7.427 1.00 94.12 100 ASP A N 1
ATOM 826 C CA . ASP A 1 100 ? 4.887 -5.670 8.466 1.00 94.12 100 ASP A CA 1
ATOM 827 C C . ASP A 1 100 ? 3.820 -4.856 9.220 1.00 94.12 100 ASP A C 1
ATOM 829 O O . ASP A 1 100 ? 3.659 -3.650 9.024 1.00 94.12 100 ASP A O 1
ATOM 833 N N . ALA A 1 101 ? 3.102 -5.524 10.126 1.00 93.62 101 ALA A N 1
ATOM 834 C CA . ALA A 1 101 ? 2.056 -4.918 10.950 1.00 93.62 101 ALA A CA 1
ATOM 835 C C . ALA A 1 101 ? 2.541 -3.804 11.894 1.00 93.62 101 ALA A C 1
ATOM 837 O O . ALA A 1 101 ? 1.722 -3.051 12.422 1.00 93.62 101 ALA A O 1
ATOM 838 N N . ASN A 1 102 ? 3.854 -3.695 12.113 1.00 93.56 102 ASN A N 1
ATOM 839 C CA . ASN A 1 102 ? 4.476 -2.650 12.921 1.00 93.56 102 ASN A CA 1
ATOM 840 C C . ASN A 1 102 ? 5.060 -1.523 12.058 1.00 93.56 102 ASN A C 1
ATOM 842 O O . ASN A 1 102 ? 5.614 -0.565 12.591 1.00 93.56 102 ASN A O 1
ATOM 846 N N . GLY A 1 103 ? 4.927 -1.609 10.732 1.00 92.06 103 GLY A N 1
ATOM 847 C CA . GLY A 1 103 ? 5.401 -0.588 9.807 1.00 92.06 103 GLY A CA 1
ATOM 848 C C . GLY A 1 103 ? 6.878 -0.737 9.459 1.00 92.06 103 GLY A C 1
ATOM 849 O O . GLY A 1 103 ? 7.479 0.200 8.944 1.00 92.06 103 GLY A O 1
ATOM 850 N N . LYS A 1 104 ? 7.499 -1.888 9.724 1.00 92.81 104 LYS A N 1
ATOM 851 C CA . LYS A 1 104 ? 8.885 -2.133 9.326 1.00 92.81 104 LYS A CA 1
ATOM 852 C C . LYS A 1 104 ? 8.930 -2.732 7.924 1.00 92.81 104 LYS A C 1
ATOM 854 O O . LYS A 1 104 ? 8.222 -3.693 7.625 1.00 92.81 104 LYS A O 1
ATOM 859 N N . LEU A 1 105 ? 9.815 -2.204 7.078 1.00 91.19 105 LEU A N 1
ATOM 860 C CA . LEU A 1 105 ? 10.147 -2.829 5.801 1.00 91.19 105 LEU A CA 1
ATOM 861 C C . LEU A 1 105 ? 10.862 -4.166 6.060 1.00 91.19 105 LEU A C 1
ATOM 863 O O . LEU A 1 105 ? 11.971 -4.194 6.593 1.00 91.19 105 LEU A O 1
ATOM 867 N N . GLN A 1 106 ? 10.216 -5.269 5.695 1.00 90.88 106 GLN A N 1
ATOM 868 C CA . GLN A 1 106 ? 10.731 -6.625 5.898 1.00 90.88 106 GLN A CA 1
ATOM 869 C C . GLN A 1 106 ? 11.510 -7.129 4.693 1.00 90.88 106 GLN A C 1
ATOM 871 O O . GLN A 1 106 ? 12.567 -7.742 4.833 1.00 90.88 106 GLN A O 1
ATOM 876 N N . LYS A 1 107 ? 10.964 -6.915 3.494 1.00 84.75 107 LYS A N 1
ATOM 877 C CA . LYS A 1 107 ? 11.504 -7.520 2.281 1.00 84.75 107 LYS A CA 1
ATOM 878 C C . LYS A 1 107 ? 11.200 -6.688 1.048 1.00 84.75 107 LYS A C 1
ATOM 880 O O . LYS A 1 107 ? 10.126 -6.103 0.928 1.00 84.75 107 LYS A O 1
ATOM 885 N N . LYS A 1 108 ? 12.137 -6.734 0.105 1.00 86.56 108 LYS A N 1
ATOM 886 C CA . LYS A 1 108 ? 11.971 -6.306 -1.281 1.00 86.56 108 LYS A CA 1
ATOM 887 C C . LYS A 1 108 ? 11.904 -7.552 -2.164 1.00 86.56 108 LYS A C 1
ATOM 889 O O . LYS A 1 108 ? 12.753 -8.436 -2.044 1.00 86.56 108 LYS A O 1
ATOM 894 N N . ILE A 1 109 ? 10.873 -7.671 -2.991 1.00 86.69 109 ILE A N 1
ATOM 895 C CA . ILE A 1 109 ? 10.649 -8.824 -3.870 1.00 86.69 109 ILE A CA 1
ATOM 896 C C . ILE A 1 109 ? 10.768 -8.339 -5.310 1.00 86.69 109 ILE A C 1
ATOM 898 O O . ILE A 1 109 ? 9.889 -7.618 -5.767 1.00 86.69 109 ILE A O 1
ATOM 902 N N . SER A 1 110 ? 11.832 -8.732 -6.013 1.00 86.56 110 SER A N 1
ATOM 903 C CA . SER A 1 110 ? 12.023 -8.385 -7.425 1.00 86.56 110 SER A CA 1
ATOM 904 C C . SER A 1 110 ? 11.376 -9.424 -8.337 1.00 86.56 110 SER A C 1
ATOM 906 O O . SER A 1 110 ? 11.558 -10.628 -8.151 1.00 86.56 110 SER A O 1
ATOM 908 N N . TYR A 1 111 ? 10.626 -8.948 -9.328 1.00 83.19 111 TYR A N 1
ATOM 909 C CA . TYR A 1 111 ? 9.931 -9.763 -10.321 1.00 83.19 111 TYR A CA 1
ATOM 910 C C . TYR A 1 111 ? 10.697 -9.890 -11.647 1.00 83.19 111 TYR A C 1
ATOM 912 O O . TYR A 1 111 ? 10.213 -10.559 -12.561 1.00 83.19 111 TYR A O 1
ATOM 920 N N . GLY A 1 112 ? 11.929 -9.381 -11.725 1.00 81.19 112 GLY A N 1
ATOM 921 C CA . GLY A 1 112 ? 12.771 -9.502 -12.915 1.00 81.19 112 GLY A CA 1
ATOM 922 C C . GLY A 1 112 ? 12.446 -8.437 -13.961 1.00 81.19 112 GLY A C 1
ATOM 923 O O . GLY A 1 112 ? 12.352 -7.262 -13.621 1.00 81.19 112 GLY A O 1
ATOM 924 N N . GLN A 1 113 ? 12.344 -8.822 -15.234 1.00 73.56 113 GLN A N 1
ATOM 925 C CA . GLN A 1 113 ? 12.021 -7.891 -16.322 1.00 73.56 113 GLN A CA 1
ATOM 926 C C . GLN A 1 113 ? 10.508 -7.613 -16.376 1.00 73.56 113 GLN A C 1
ATOM 928 O O . GLN A 1 113 ? 9.711 -8.507 -16.091 1.00 73.56 113 GLN A O 1
ATOM 933 N N . GLY A 1 114 ? 10.142 -6.377 -16.722 1.00 81.06 114 GLY A N 1
ATOM 934 C CA . GLY A 1 114 ? 8.755 -5.908 -16.810 1.00 81.06 114 GLY A CA 1
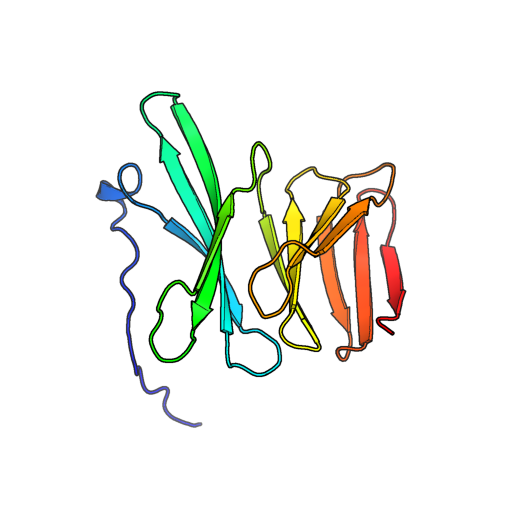ATOM 935 C C . GLY A 1 114 ? 8.272 -5.181 -15.551 1.00 81.06 114 GLY A C 1
ATOM 936 O O . GLY A 1 114 ? 8.528 -5.604 -14.420 1.00 81.06 114 GLY A O 1
ATOM 937 N N . ASN A 1 115 ? 7.553 -4.074 -15.744 1.00 89.00 115 ASN A N 1
ATOM 938 C CA . ASN A 1 115 ? 7.028 -3.271 -14.644 1.00 89.00 115 ASN A CA 1
ATOM 939 C C . ASN A 1 115 ? 5.809 -3.957 -14.031 1.00 89.00 115 ASN A C 1
ATOM 941 O O . ASN A 1 115 ? 4.945 -4.473 -14.741 1.00 89.00 115 ASN A O 1
ATOM 945 N N . ILE A 1 116 ? 5.696 -3.927 -12.705 1.00 91.00 116 ILE A N 1
ATOM 946 C CA . ILE A 1 116 ? 4.507 -4.422 -12.018 1.00 91.00 116 ILE A CA 1
ATOM 947 C C . ILE A 1 116 ? 3.385 -3.405 -12.207 1.00 91.00 116 ILE A C 1
ATOM 949 O O . ILE A 1 116 ? 3.436 -2.276 -11.714 1.00 91.00 116 ILE A O 1
ATOM 953 N N . ARG A 1 117 ? 2.326 -3.828 -12.891 1.00 89.38 117 ARG A N 1
ATOM 954 C CA . ARG A 1 117 ? 1.154 -3.000 -13.188 1.00 89.38 117 ARG A CA 1
ATOM 955 C C . ARG A 1 117 ? 0.071 -3.116 -12.133 1.00 89.38 117 ARG A C 1
ATOM 957 O O . ARG A 1 117 ? -0.617 -2.137 -11.858 1.00 89.38 117 ARG A O 1
ATOM 964 N N . SER A 1 118 ? -0.083 -4.293 -11.532 1.00 89.94 118 SER A N 1
ATOM 965 C CA . SER A 1 118 ? -1.137 -4.529 -10.550 1.00 89.94 118 SER A CA 1
ATOM 966 C C . SER A 1 118 ? -0.810 -5.684 -9.614 1.00 89.94 118 SER A C 1
ATOM 968 O O . SER A 1 118 ? -0.044 -6.589 -9.946 1.00 89.94 118 SER A O 1
ATOM 970 N N . THR A 1 119 ? -1.431 -5.656 -8.440 1.00 92.94 119 THR A N 1
ATOM 971 C CA . THR A 1 119 ? -1.397 -6.741 -7.463 1.00 92.94 119 THR A CA 1
ATOM 972 C C . THR A 1 119 ? -2.789 -6.957 -6.885 1.00 92.94 119 THR A C 1
ATOM 974 O O . THR A 1 119 ? -3.540 -6.005 -6.658 1.00 92.94 119 THR A O 1
ATOM 977 N N . ALA A 1 120 ? -3.141 -8.216 -6.641 1.00 93.75 120 ALA A N 1
ATOM 978 C CA . ALA A 1 120 ? -4.414 -8.595 -6.043 1.00 93.75 120 ALA A CA 1
ATOM 979 C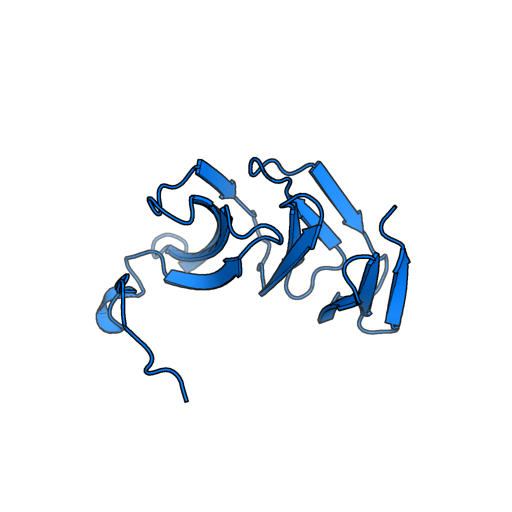 C . ALA A 1 120 ? -4.237 -9.768 -5.078 1.00 93.75 120 ALA A C 1
ATOM 981 O O . ALA A 1 120 ? -3.360 -10.609 -5.262 1.00 93.75 120 ALA A O 1
ATOM 982 N N . LEU A 1 121 ? -5.096 -9.836 -4.062 1.00 93.88 121 LEU A N 1
ATOM 983 C CA . LEU A 1 121 ? -5.108 -10.921 -3.090 1.00 93.88 121 LEU A CA 1
ATOM 984 C C . LEU A 1 121 ? -6.399 -11.726 -3.225 1.00 93.88 121 LEU A C 1
ATOM 986 O O . LEU A 1 121 ? -7.492 -11.204 -3.012 1.00 93.88 121 LEU A O 1
ATOM 990 N N . ILE A 1 122 ? -6.269 -13.009 -3.548 1.00 92.44 122 ILE A N 1
ATOM 991 C CA . ILE A 1 122 ? -7.387 -13.942 -3.672 1.00 92.44 122 ILE A CA 1
ATOM 992 C C . ILE A 1 122 ? -7.506 -14.730 -2.369 1.00 92.44 122 ILE A C 1
ATOM 994 O O . ILE A 1 122 ? -6.572 -15.422 -1.953 1.00 92.44 122 ILE A O 1
ATOM 998 N N . ASN A 1 123 ? -8.673 -14.624 -1.726 1.00 88.69 123 ASN A N 1
ATOM 999 C CA . ASN A 1 123 ? -9.047 -15.356 -0.509 1.00 88.69 123 ASN A CA 1
ATOM 1000 C C . ASN A 1 123 ? -8.038 -15.243 0.648 1.00 88.69 123 ASN A C 1
ATOM 1002 O O . ASN A 1 123 ? -7.937 -16.153 1.468 1.00 88.69 123 ASN A O 1
ATOM 1006 N N . GLY A 1 124 ? -7.252 -14.165 0.693 1.00 86.31 124 GLY A N 1
ATOM 1007 C CA . GLY A 1 124 ? -6.202 -13.990 1.697 1.00 86.31 124 GLY A CA 1
ATOM 1008 C C . GLY A 1 124 ? -4.999 -14.927 1.545 1.00 86.31 124 GLY A C 1
ATOM 1009 O O . GLY A 1 124 ? -4.142 -14.929 2.414 1.00 86.31 124 GLY A O 1
ATOM 1010 N N . LYS A 1 125 ? -4.926 -15.742 0.486 1.00 89.25 125 LYS A N 1
ATOM 1011 C CA . LYS A 1 125 ? -3.965 -16.858 0.392 1.00 89.25 125 LYS A CA 1
ATOM 1012 C C . LYS A 1 125 ? -3.145 -16.872 -0.884 1.00 89.25 125 LYS A C 1
ATOM 1014 O O . LYS A 1 125 ? -2.045 -17.406 -0.880 1.00 89.25 125 LYS A O 1
ATOM 1019 N N . CYS A 1 126 ? -3.666 -16.321 -1.976 1.00 91.88 126 CYS A N 1
ATOM 1020 C CA . CYS A 1 126 ? -2.950 -16.282 -3.243 1.00 91.88 126 CYS A CA 1
ATOM 1021 C C . CYS A 1 126 ? -2.748 -14.834 -3.684 1.00 91.88 126 CYS A C 1
ATOM 1023 O O . CYS A 1 126 ? -3.716 -14.112 -3.922 1.00 91.88 126 CYS A O 1
ATOM 1025 N N . LEU A 1 127 ? -1.492 -14.410 -3.770 1.00 93.69 127 LEU A N 1
ATOM 1026 C CA . LEU A 1 127 ? -1.101 -13.135 -4.350 1.00 93.69 127 LEU A CA 1
ATOM 1027 C C . LEU A 1 127 ? -0.985 -13.298 -5.867 1.00 93.69 127 LEU A C 1
ATOM 1029 O O . LEU A 1 127 ? -0.211 -14.124 -6.348 1.00 93.69 127 LEU A O 1
ATOM 1033 N N . VAL A 1 128 ? -1.718 -12.475 -6.606 1.00 94.19 128 VAL A N 1
ATOM 1034 C CA . VAL A 1 128 ? -1.588 -12.343 -8.057 1.00 94.19 128 VAL A CA 1
ATOM 1035 C C . VAL A 1 128 ? -0.813 -11.075 -8.360 1.00 94.19 128 VAL A C 1
ATOM 1037 O O . VAL A 1 128 ? -1.159 -10.004 -7.858 1.00 94.19 128 VAL A O 1
ATOM 1040 N N . VAL A 1 129 ? 0.222 -11.193 -9.184 1.00 93.69 129 VAL A N 1
ATOM 1041 C CA . VAL A 1 129 ? 1.047 -10.073 -9.638 1.00 93.69 129 VAL A CA 1
ATOM 1042 C C . VAL A 1 129 ? 0.977 -10.000 -11.150 1.00 93.69 129 VAL A C 1
ATOM 1044 O O . VAL A 1 129 ? 1.304 -10.963 -11.839 1.00 93.69 129 VAL A O 1
ATOM 1047 N N . GLN A 1 130 ? 0.543 -8.851 -11.652 1.00 92.81 130 GLN A N 1
ATOM 1048 C CA . GLN A 1 130 ? 0.550 -8.536 -13.070 1.00 92.81 130 GLN A CA 1
ATOM 1049 C C . GLN A 1 130 ? 1.781 -7.703 -13.396 1.00 92.81 130 GLN A C 1
ATOM 1051 O O . GLN A 1 130 ? 1.934 -6.603 -12.859 1.00 92.81 130 GLN A O 1
ATOM 1056 N N . THR A 1 131 ? 2.619 -8.208 -14.293 1.00 91.56 131 THR A N 1
ATOM 1057 C CA . THR A 1 131 ? 3.690 -7.439 -14.930 1.00 91.56 131 THR A CA 1
ATOM 1058 C C . THR A 1 131 ? 3.263 -7.004 -16.334 1.00 91.56 131 THR A C 1
ATOM 1060 O O . THR A 1 131 ? 2.134 -7.266 -16.756 1.00 91.56 131 THR A O 1
ATOM 1063 N N . ASP A 1 132 ? 4.150 -6.318 -17.051 1.00 89.38 132 ASP A N 1
ATOM 1064 C CA . ASP A 1 132 ? 3.963 -6.022 -18.476 1.00 89.38 132 ASP A CA 1
ATOM 1065 C C . ASP A 1 132 ? 3.777 -7.286 -19.331 1.00 89.38 132 ASP A C 1
ATOM 1067 O O . ASP A 1 132 ? 2.999 -7.271 -20.283 1.00 89.38 132 ASP A O 1
ATOM 1071 N N . ASP A 1 133 ? 4.451 -8.378 -18.966 1.00 90.06 133 ASP A N 1
ATOM 1072 C CA . ASP A 1 133 ? 4.572 -9.562 -19.819 1.00 90.06 133 ASP A CA 1
ATOM 1073 C C . ASP A 1 133 ? 3.693 -10.737 -19.365 1.00 90.06 133 ASP A C 1
ATOM 1075 O O . ASP A 1 133 ? 3.357 -11.604 -20.172 1.00 90.06 133 ASP A O 1
ATOM 1079 N N . GLU A 1 134 ? 3.314 -10.807 -18.082 1.00 92.44 134 GLU A N 1
ATOM 1080 C CA . GLU A 1 134 ? 2.636 -11.989 -17.541 1.00 92.44 134 GLU A CA 1
ATOM 1081 C C . GLU A 1 134 ? 1.822 -11.750 -16.256 1.00 92.44 134 GLU A C 1
ATOM 1083 O O . GLU A 1 134 ? 1.894 -10.712 -15.594 1.00 92.44 134 GLU A O 1
ATOM 1088 N N . LEU A 1 135 ? 1.040 -12.771 -15.887 1.00 93.56 135 LEU A N 1
ATOM 1089 C CA . LEU A 1 135 ? 0.366 -12.895 -14.596 1.00 93.56 135 LEU A CA 1
ATOM 1090 C C . LEU A 1 135 ? 1.020 -14.017 -13.789 1.00 93.56 135 LEU A C 1
ATOM 1092 O O . LEU A 1 135 ? 0.997 -15.177 -14.202 1.00 93.56 135 LEU A O 1
ATOM 1096 N N . ARG A 1 136 ? 1.550 -13.692 -12.608 1.00 92.69 136 ARG A N 1
ATOM 1097 C CA . ARG A 1 136 ? 2.125 -14.670 -11.676 1.00 92.69 136 ARG A CA 1
ATOM 1098 C C . ARG A 1 136 ? 1.230 -14.868 -10.460 1.00 92.69 136 ARG A C 1
ATOM 1100 O O . ARG A 1 136 ? 0.672 -13.910 -9.930 1.00 92.69 136 ARG A O 1
ATOM 1107 N N . PHE A 1 137 ? 1.131 -16.113 -10.003 1.00 93.81 137 PHE A N 1
ATOM 1108 C CA . PHE A 1 137 ? 0.328 -16.519 -8.851 1.00 93.81 137 PHE A CA 1
ATOM 1109 C C . PHE A 1 137 ? 1.244 -17.095 -7.774 1.00 93.81 137 PHE A C 1
ATOM 1111 O O . PHE A 1 137 ? 2.030 -18.005 -8.036 1.00 93.81 137 PHE A O 1
ATOM 1118 N N . HIS A 1 138 ? 1.133 -16.578 -6.555 1.00 90.75 138 HIS A N 1
ATOM 1119 C CA . HIS A 1 138 ? 1.977 -16.950 -5.426 1.00 90.75 138 HIS A CA 1
ATOM 1120 C C . HIS A 1 138 ? 1.112 -17.363 -4.248 1.00 90.75 138 HIS A C 1
ATOM 1122 O O . HIS A 1 138 ? 0.220 -16.619 -3.848 1.00 90.75 138 HIS A O 1
ATOM 1128 N N . ASN A 1 139 ? 1.392 -18.518 -3.654 1.00 90.06 139 ASN A N 1
ATOM 1129 C CA . ASN A 1 139 ? 0.796 -18.868 -2.371 1.00 90.06 139 ASN A CA 1
ATOM 1130 C C . ASN A 1 139 ? 1.496 -18.082 -1.260 1.00 90.06 139 ASN A C 1
ATOM 1132 O O . ASN A 1 139 ? 2.725 -18.071 -1.183 1.00 90.06 139 ASN A O 1
ATOM 1136 N N . LEU A 1 140 ? 0.707 -17.444 -0.405 1.00 83.56 140 LEU A N 1
ATOM 1137 C CA . LEU A 1 140 ? 1.155 -16.932 0.880 1.00 83.56 140 LEU A CA 1
ATOM 1138 C C . LEU A 1 140 ? 1.126 -18.120 1.845 1.00 83.56 140 LEU A C 1
ATOM 1140 O O . LEU A 1 140 ? 0.064 -18.710 2.056 1.00 83.56 140 LEU A O 1
ATOM 1144 N N . GLN A 1 141 ? 2.305 -18.531 2.311 1.00 67.12 141 GLN A N 1
ATOM 1145 C CA . GLN A 1 141 ? 2.453 -19.561 3.341 1.00 67.12 141 GLN A CA 1
ATOM 1146 C C . GLN A 1 141 ? 2.242 -18.962 4.724 1.00 67.12 141 GLN A C 1
ATOM 1148 O O . GLN A 1 141 ? 2.690 -17.809 4.922 1.00 67.12 141 GLN A O 1
#

Foldseek 3Di:
DDDDDDPDDDDADDPVCQQPDKGWPDWDAAPVRQKIKTWIWHQDPVVRDIWIWIFIAGNPVRDTQDIGGDPPFAFDDWDHAPQLKIWTFTDQAQWIFIAHNSRDGDDIDGNPDFGFPDWDADPRFWIWTDGPVDIDIDGDD

Radius of gyration: 16.25 Å; chains: 1; bounding box: 44×45×37 Å

Sequence (141 aa):
MSDWKLIRTISTVPPALRKREPLIEVVRLNSDGSRLGFIMTKYDSRDSKWDKWFELRDTKSMSVLQTIELEKDRPYNLLPLPEGQFLLNMYDGNELFLIDANGKLQKKISYGQGNIRSTALINGKCLVVQTDDELRFHNLQ

Secondary structure (DSSP, 8-state):
----------PPPPGGGTTTS-EEEEEEE-TTSSEEEEEEEEEETTTTEEEEEEEEEETTT--EEEEEE-TT--EEEEEE-STT-EEEEETT-SEEEEE-TTS-EEEEEE--SS-EEEEEEETTTEEEEEESS-EEEEE--

pLDDT: mean 86.44, std 9.38, range [51.69, 97.12]

InterPro domains:
  IPR060769 EIF3B-like, beta-propeller domain superfamily [SSF69322] (27-139)

Organism: NCBI:txid392030